Protein AF-A0A0K8QC02-F1 (afdb_monomer)

Mean predicted aligned error: 7.76 Å

Radius of gyration: 13.64 Å; Cα contacts (8 Å, |Δi|>4): 116; chains: 1; bounding box: 36×31×37 Å

Nearest PDB structures (foldseek):
  6gz8-assembly1_A  TM=7.679E-01  e=4.019E-01  Bacillus subtilis subsp. subtilis str. 168
  6gzb-assembly4_D  TM=7.669E-01  e=4.093E+00  Bacillus subtilis subsp. subtilis str. 168
  8g4i-assembly1_D  TM=4.742E-01  e=3.355E+00  Giardia duodenalis assemblage A
  7oyc-assembly1_H2  TM=4.063E-01  e=1.974E+00  Xenopus laevis
  3lus-assembly1_A  TM=4.210E-01  e=4.994E+00  Vibrio cholerae O1 biovar El Tor str. N16961

Solvent-accessible surface area (backbone atoms only — not comparable to full-atom values): 5450 Å² total; per-residue (Å²): 136,88,78,91,67,84,80,92,82,78,73,83,63,84,85,76,80,69,52,57,72,72,33,53,73,41,86,73,49,72,51,73,59,88,53,29,27,38,36,37,30,35,70,50,86,36,60,89,45,80,78,25,45,66,50,45,52,49,52,53,34,50,51,44,16,72,75,66,72,31,83,36,48,47,52,26,45,73,83,40,49,46,67,57,72,56,63,76,112

Secondary structure (DSSP, 8-state):
----S--TTS---TT---TTTT-EEEEEEEEEETTEEEEEEEEE---SSTTHHHHHHHHHHHHHHHHH--SEEEEEETTEEHHHHHH--

Sequence (89 aa):
MAQLLAPDGTASRAGLYNALSGSALRYVSGYLDGTTAVVNLSGSLRPGGVCDNPRIETQLAQTAVAATGASQAAIYIDGNALADVLSLR

Structure (mmCIF, N/CA/C/O backbone):
data_AF-A0A0K8QC02-F1
#
_entry.id   AF-A0A0K8QC02-F1
#
loop_
_atom_site.group_PDB
_atom_site.id
_atom_site.type_symbol
_atom_site.label_atom_id
_atom_site.label_alt_id
_atom_site.label_comp_id
_atom_site.label_asym_id
_atom_site.label_entity_id
_atom_site.label_seq_id
_atom_site.pdbx_PDB_ins_code
_atom_site.Cartn_x
_atom_site.Cartn_y
_atom_site.Cartn_z
_atom_site.occupancy
_atom_site.B_iso_or_equiv
_atom_site.auth_seq_id
_atom_site.auth_comp_id
_atom_site.auth_asym_id
_atom_site.auth_atom_id
_atom_site.pdbx_PDB_model_num
ATOM 1 N N . MET A 1 1 ? -21.710 4.045 -5.367 1.00 37.59 1 MET A N 1
ATOM 2 C CA . MET A 1 1 ? -20.813 3.117 -6.088 1.00 37.59 1 MET A CA 1
ATOM 3 C C . MET A 1 1 ? -19.460 3.804 -6.186 1.00 37.59 1 MET A C 1
ATOM 5 O O . MET A 1 1 ? -19.379 4.833 -6.840 1.00 37.59 1 MET A O 1
ATOM 9 N N . ALA A 1 2 ? -18.463 3.345 -5.426 1.00 42.81 2 ALA A N 1
ATOM 10 C CA . ALA A 1 2 ? -17.145 3.977 -5.366 1.00 42.81 2 ALA A CA 1
ATOM 11 C C . ALA A 1 2 ? -16.275 3.442 -6.511 1.00 42.81 2 ALA A C 1
ATOM 13 O O . ALA A 1 2 ? -15.930 2.263 -6.535 1.00 42.81 2 ALA A O 1
ATOM 14 N N . GLN A 1 3 ? -15.981 4.299 -7.485 1.00 41.47 3 GLN A N 1
ATOM 15 C CA . GLN A 1 3 ? -15.080 3.985 -8.585 1.00 41.47 3 GLN A CA 1
ATOM 16 C C . GLN A 1 3 ? -13.643 4.199 -8.100 1.00 41.47 3 GLN A C 1
ATOM 18 O O . GLN A 1 3 ? -13.247 5.320 -7.795 1.00 41.47 3 GLN A O 1
ATOM 23 N N . LEU A 1 4 ? -12.894 3.102 -7.974 1.00 50.56 4 LEU A N 1
ATOM 24 C CA . LEU A 1 4 ? -11.567 3.089 -7.355 1.00 50.56 4 LEU A CA 1
ATOM 25 C C . LEU A 1 4 ? -10.438 3.504 -8.324 1.00 50.56 4 LEU A C 1
ATOM 27 O O . LEU A 1 4 ? -9.326 3.749 -7.875 1.00 50.56 4 LEU A O 1
ATOM 31 N N . LEU A 1 5 ? -10.696 3.613 -9.635 1.00 52.06 5 LEU A N 1
ATOM 32 C CA . LEU A 1 5 ? -9.739 4.122 -10.628 1.00 52.06 5 LEU A CA 1
ATOM 33 C C . LEU A 1 5 ? -10.463 4.901 -11.745 1.00 52.06 5 LEU A C 1
ATOM 35 O O . LEU A 1 5 ? -11.523 4.483 -12.219 1.00 52.06 5 LEU A O 1
ATOM 39 N N . ALA A 1 6 ? -9.895 6.047 -12.136 1.00 47.91 6 ALA A N 1
ATOM 40 C CA . ALA A 1 6 ? -10.425 6.923 -13.183 1.00 47.91 6 ALA A CA 1
ATOM 41 C C . ALA A 1 6 ? -10.457 6.217 -14.556 1.00 47.91 6 ALA A C 1
ATOM 43 O O . ALA A 1 6 ? -9.553 5.433 -14.838 1.00 47.91 6 ALA A O 1
ATOM 44 N N . PRO A 1 7 ? -11.467 6.486 -15.407 1.00 48.31 7 PRO A N 1
ATOM 45 C CA . PRO A 1 7 ? -11.554 5.888 -16.731 1.00 48.31 7 PRO A CA 1
ATOM 46 C C . PRO A 1 7 ? -10.517 6.496 -17.683 1.00 48.31 7 PRO A C 1
ATOM 48 O O . PRO A 1 7 ? -10.301 7.711 -17.713 1.00 48.31 7 PRO A O 1
ATOM 51 N N . ASP A 1 8 ? -9.901 5.627 -18.479 1.00 61.41 8 ASP A N 1
ATOM 52 C CA . ASP A 1 8 ? -8.895 5.970 -19.477 1.00 61.41 8 ASP A CA 1
ATOM 53 C C . ASP A 1 8 ? -9.550 6.747 -20.627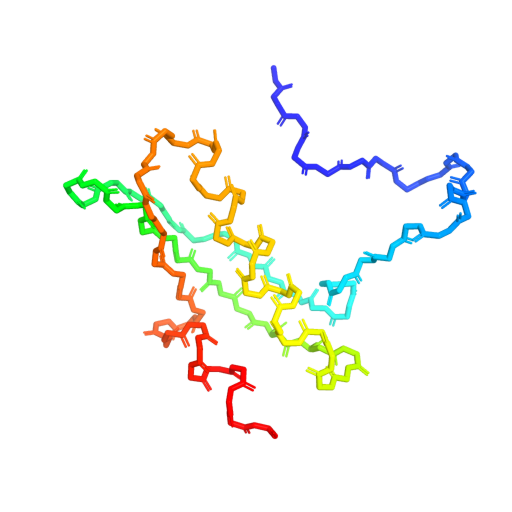 1.00 61.41 8 ASP A C 1
ATOM 55 O O . ASP A 1 8 ? -10.252 6.161 -21.452 1.00 61.41 8 ASP A O 1
ATOM 59 N N . GLY A 1 9 ? -9.352 8.067 -20.718 1.00 57.41 9 GLY A N 1
ATOM 60 C CA . GLY A 1 9 ? -9.760 8.744 -21.955 1.00 57.41 9 GLY A CA 1
ATOM 61 C C . GLY A 1 9 ? -9.868 10.259 -22.016 1.00 57.41 9 GLY A C 1
ATOM 62 O O . GLY A 1 9 ? -10.119 10.763 -23.106 1.00 57.41 9 GLY A O 1
ATOM 63 N N . THR A 1 10 ? -9.677 11.027 -20.942 1.00 44.56 10 THR A N 1
ATOM 64 C CA . THR A 1 10 ? -9.800 12.494 -21.050 1.00 44.56 10 THR A CA 1
ATOM 65 C C . THR A 1 10 ? -8.662 13.214 -20.349 1.00 44.56 10 THR A C 1
ATOM 67 O O . THR A 1 10 ? -8.656 13.331 -19.128 1.00 44.56 10 THR A O 1
ATOM 70 N N . ALA A 1 11 ? -7.744 13.730 -21.168 1.00 45.38 11 ALA A N 1
ATOM 71 C CA . ALA A 1 11 ? -6.596 14.557 -20.818 1.00 45.38 11 ALA A CA 1
ATOM 72 C C . ALA A 1 11 ? -5.563 13.873 -19.912 1.00 45.38 11 ALA A C 1
ATOM 74 O O . ALA A 1 11 ? -5.784 13.602 -18.734 1.00 45.38 11 ALA A O 1
ATOM 75 N N . SER A 1 12 ? -4.353 13.708 -20.438 1.00 54.12 12 SER A N 1
ATOM 76 C CA . SER A 1 12 ? -3.152 13.750 -19.618 1.00 54.12 12 SER A CA 1
ATOM 77 C C . SER A 1 12 ? -3.237 14.998 -18.735 1.00 54.12 12 SER A C 1
ATOM 79 O O . SER A 1 12 ? -2.978 16.117 -19.175 1.00 54.12 12 SER A O 1
ATOM 81 N N . ARG A 1 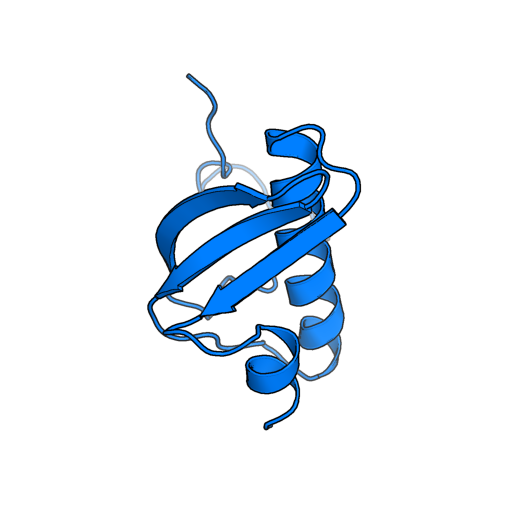13 ? -3.607 14.808 -17.466 1.00 53.62 13 ARG A N 1
ATOM 82 C CA . ARG A 1 13 ? -3.278 15.732 -16.383 1.00 53.62 13 ARG A CA 1
ATOM 83 C C . ARG A 1 13 ? -1.756 15.709 -16.311 1.00 53.62 13 ARG A C 1
ATOM 85 O O . ARG A 1 13 ? -1.197 14.865 -15.618 1.00 53.62 13 ARG A O 1
ATOM 92 N N . ALA A 1 14 ? -1.106 16.494 -17.170 1.00 53.38 14 ALA A N 1
ATOM 93 C CA . ALA A 1 14 ? 0.322 16.413 -17.446 1.00 53.38 14 ALA A CA 1
ATOM 94 C C . ALA A 1 14 ? 1.096 16.400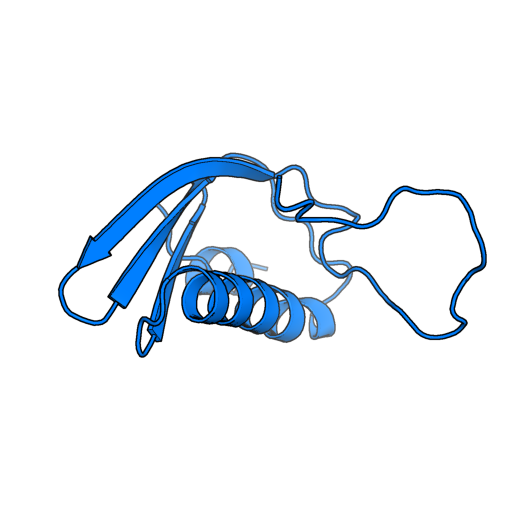 -16.117 1.00 53.38 14 ALA A C 1
ATOM 96 O O . ALA A 1 14 ? 1.087 17.387 -15.387 1.00 53.38 14 ALA A O 1
ATOM 97 N N . GLY A 1 15 ? 1.662 15.240 -15.763 1.00 66.31 15 GLY A N 1
ATOM 98 C CA . GLY A 1 15 ? 2.374 15.020 -14.500 1.00 66.31 15 GLY A CA 1
ATOM 99 C C . GLY A 1 15 ? 1.820 13.924 -13.579 1.00 66.31 15 GLY A C 1
ATOM 100 O O . GLY A 1 15 ? 2.525 13.541 -12.649 1.00 66.31 15 GLY A O 1
ATOM 101 N N . LEU A 1 16 ? 0.616 13.378 -13.805 1.00 72.94 16 LEU A N 1
ATOM 102 C CA . LEU A 1 16 ? 0.181 12.179 -13.075 1.00 72.94 16 LEU A CA 1
ATOM 103 C C . LEU A 1 16 ? 0.799 10.911 -13.670 1.00 72.94 16 LEU A C 1
ATOM 105 O O . LEU A 1 16 ? 0.733 10.676 -14.874 1.00 72.94 16 LEU A O 1
ATOM 109 N N . TYR A 1 17 ? 1.372 10.090 -12.796 1.00 83.50 17 TYR A N 1
ATOM 110 C CA . TYR A 1 17 ? 2.066 8.855 -13.134 1.00 83.50 17 TYR A CA 1
ATOM 111 C C . TYR A 1 17 ? 1.454 7.685 -12.357 1.00 83.50 17 TYR A C 1
ATOM 113 O O . TYR A 1 17 ? 1.268 7.777 -11.143 1.00 83.50 17 TYR A O 1
ATOM 121 N N . ASN A 1 18 ? 1.148 6.587 -13.054 1.00 88.38 18 ASN A N 1
ATOM 122 C CA . ASN A 1 18 ? 0.650 5.357 -12.446 1.00 88.38 18 ASN A CA 1
ATOM 123 C C . ASN A 1 18 ? 1.786 4.329 -12.320 1.00 88.38 18 ASN A C 1
ATOM 125 O O . ASN A 1 18 ? 2.115 3.639 -13.289 1.00 88.38 18 ASN A O 1
ATOM 129 N N . ALA A 1 19 ? 2.333 4.199 -11.110 1.00 91.50 19 ALA A N 1
ATOM 130 C CA . ALA A 1 19 ? 3.405 3.254 -10.787 1.00 91.50 19 ALA A CA 1
ATOM 131 C C . ALA A 1 19 ? 2.989 1.777 -10.923 1.00 91.50 19 ALA A C 1
ATOM 133 O O . ALA A 1 19 ? 3.836 0.900 -11.055 1.00 91.50 19 ALA A O 1
ATOM 134 N N . LEU A 1 20 ? 1.682 1.498 -10.934 1.00 91.69 20 LEU A N 1
ATOM 135 C CA . LEU A 1 20 ? 1.119 0.158 -11.090 1.00 91.69 20 LEU A CA 1
ATOM 136 C C . LEU A 1 20 ? 0.761 -0.180 -12.546 1.00 91.69 20 LEU A C 1
ATOM 138 O O . LEU A 1 20 ? 0.304 -1.288 -12.800 1.00 91.69 20 LEU A O 1
ATOM 142 N N . SER A 1 21 ? 0.971 0.725 -13.509 1.00 91.44 21 SER A N 1
ATOM 143 C CA . SER A 1 21 ? 0.527 0.548 -14.907 1.00 91.44 21 SER A CA 1
ATOM 144 C C . SER A 1 21 ? 1.107 -0.683 -15.617 1.00 91.44 21 SER A C 1
ATOM 146 O O . SER A 1 21 ? 0.443 -1.263 -16.470 1.00 91.44 21 SER A O 1
ATOM 148 N N . GLY A 1 22 ? 2.319 -1.115 -15.252 1.00 91.81 22 GLY A N 1
ATOM 149 C CA . GLY A 1 22 ? 2.925 -2.351 -15.759 1.00 91.81 22 GLY A CA 1
ATOM 150 C C . GLY A 1 22 ? 2.500 -3.620 -15.011 1.00 91.81 22 GLY A C 1
ATOM 151 O O . GLY A 1 22 ? 2.889 -4.720 -15.403 1.00 91.81 22 GLY A O 1
ATOM 152 N N . SER A 1 23 ? 1.747 -3.488 -13.918 1.00 94.69 23 SER A N 1
ATOM 153 C CA . SER A 1 23 ? 1.378 -4.590 -13.029 1.00 94.69 23 SER A CA 1
ATOM 154 C C . SER A 1 23 ? 0.011 -5.173 -13.384 1.00 94.69 23 SER A C 1
ATOM 156 O O . SER A 1 23 ? -0.882 -4.484 -13.864 1.00 94.69 23 SER A O 1
ATOM 158 N N . ALA A 1 24 ? -0.167 -6.458 -13.093 1.00 95.75 24 ALA A N 1
ATOM 159 C CA . ALA A 1 24 ? -1.427 -7.172 -13.249 1.00 95.75 24 ALA A CA 1
ATOM 160 C C . ALA A 1 24 ? -1.804 -7.774 -11.895 1.00 95.75 24 ALA A C 1
ATOM 162 O O . ALA A 1 24 ? -1.489 -8.930 -11.614 1.00 95.75 24 ALA A O 1
ATOM 163 N N . LEU A 1 25 ? -2.424 -6.953 -11.046 1.00 96.25 25 LEU A N 1
ATOM 164 C CA . LEU A 1 25 ? -2.845 -7.336 -9.701 1.00 96.25 25 LEU A CA 1
ATOM 165 C C . LEU A 1 25 ? -4.352 -7.562 -9.654 1.00 96.25 25 LEU A C 1
ATOM 167 O O . LEU A 1 25 ? -5.128 -6.835 -10.276 1.00 96.25 25 LEU A O 1
ATOM 171 N N . ARG A 1 26 ? -4.770 -8.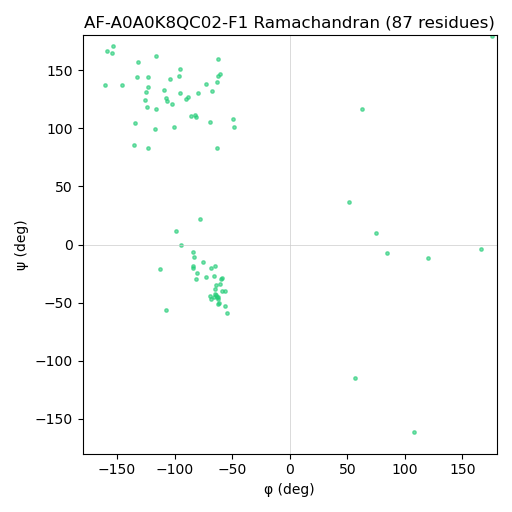557 -8.879 1.00 97.56 26 ARG A N 1
ATOM 172 C CA . ARG A 1 26 ? -6.173 -8.836 -8.579 1.00 97.56 26 ARG A CA 1
ATOM 173 C C . ARG A 1 26 ? -6.381 -8.830 -7.079 1.00 97.56 26 ARG A C 1
ATOM 175 O O . ARG A 1 26 ? -5.600 -9.425 -6.343 1.00 97.56 26 ARG A O 1
ATOM 182 N N . TYR A 1 27 ? -7.455 -8.186 -6.644 1.00 97.00 27 TYR A N 1
ATOM 183 C CA . TYR A 1 27 ? -7.897 -8.267 -5.261 1.00 97.00 27 TYR A CA 1
ATOM 184 C C . TYR A 1 27 ? -8.389 -9.681 -4.949 1.00 97.00 27 TYR A C 1
ATOM 186 O O . TYR A 1 27 ? -9.172 -10.243 -5.715 1.00 97.00 27 TYR A O 1
ATOM 194 N N . VAL A 1 28 ? -7.922 -10.242 -3.835 1.00 98.31 28 VAL A N 1
ATOM 195 C CA . VAL A 1 28 ? -8.333 -11.563 -3.345 1.00 98.31 28 VAL A CA 1
ATOM 196 C C . VAL A 1 28 ? -9.214 -11.398 -2.115 1.00 98.31 28 VAL A C 1
ATOM 198 O O . VAL A 1 28 ? -10.346 -11.877 -2.094 1.00 98.31 28 VAL A O 1
ATOM 201 N N . SER A 1 29 ? -8.712 -10.710 -1.092 1.00 98.31 29 SER A N 1
ATOM 202 C CA . SER A 1 29 ? -9.438 -10.494 0.158 1.00 98.31 29 SER A CA 1
ATOM 203 C C . SER A 1 29 ? -8.895 -9.294 0.925 1.00 98.31 29 SER A C 1
ATOM 205 O O . SER A 1 29 ? -7.809 -8.784 0.647 1.00 98.31 29 SER A O 1
ATOM 207 N N . GLY A 1 30 ? -9.664 -8.854 1.913 1.00 97.38 30 GLY A N 1
ATOM 208 C CA . GLY A 1 30 ? -9.317 -7.736 2.768 1.00 97.38 30 GLY A CA 1
ATOM 209 C C . GLY A 1 30 ? -10.126 -7.790 4.052 1.00 97.38 30 GLY A C 1
ATOM 210 O O . GLY A 1 30 ? -11.312 -8.120 4.024 1.00 97.38 30 GLY A O 1
ATOM 211 N N . TYR A 1 31 ? -9.472 -7.521 5.174 1.00 98.06 31 TYR A N 1
ATOM 212 C CA . TYR A 1 31 ? -10.085 -7.540 6.498 1.00 98.06 31 TYR A CA 1
ATOM 213 C C . TYR A 1 31 ? -9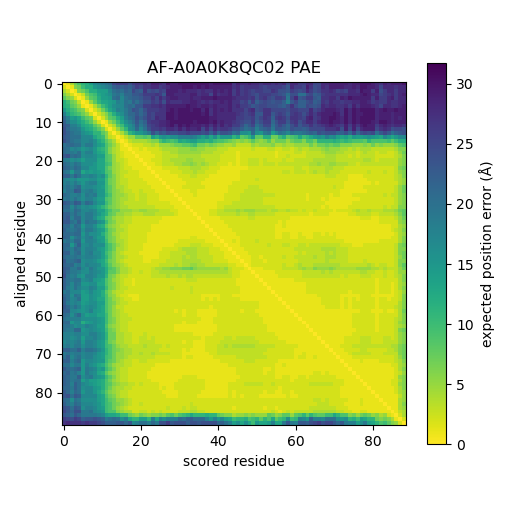.329 -6.619 7.457 1.00 98.06 31 TYR A C 1
ATOM 215 O O . TYR A 1 31 ? -8.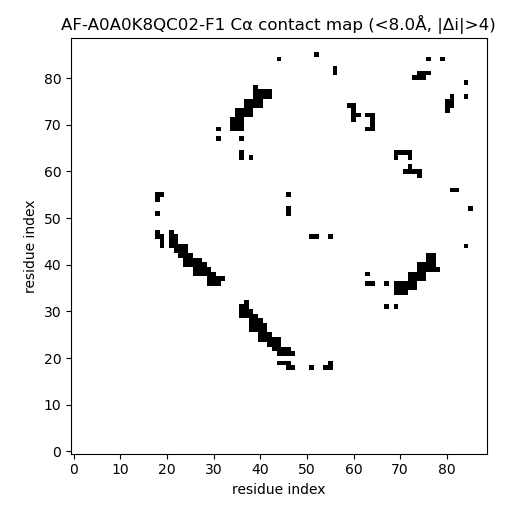211 -6.189 7.177 1.00 98.06 31 TYR A O 1
ATOM 223 N N . LEU A 1 32 ? -9.957 -6.305 8.588 1.00 98.44 32 LEU A N 1
ATOM 224 C CA . LEU A 1 32 ? -9.307 -5.595 9.684 1.00 98.44 32 LEU A CA 1
ATOM 225 C C . LEU A 1 32 ? -8.782 -6.600 10.708 1.00 98.44 32 LEU A C 1
ATOM 227 O O . LEU A 1 32 ? -9.527 -7.470 11.156 1.00 98.44 32 LEU A O 1
ATOM 231 N N . ASP A 1 33 ? -7.522 -6.436 11.089 1.00 98.12 33 ASP A N 1
ATOM 232 C CA . ASP A 1 33 ? -6.904 -7.090 12.238 1.00 98.12 33 ASP A CA 1
ATOM 233 C C . ASP A 1 33 ? -6.493 -6.012 13.249 1.00 98.12 33 ASP A C 1
ATOM 235 O O . ASP A 1 33 ? -5.518 -5.275 13.060 1.00 98.12 33 ASP A O 1
ATOM 239 N N . GLY A 1 34 ? -7.327 -5.828 14.275 1.00 97.44 34 GLY A N 1
ATOM 240 C CA . GLY A 1 34 ? -7.233 -4.684 15.180 1.00 97.44 34 GLY A CA 1
ATOM 241 C C . GLY A 1 34 ? -7.322 -3.358 14.417 1.00 97.44 34 GLY A C 1
ATOM 242 O O . GLY A 1 34 ? -8.348 -3.040 13.819 1.00 97.44 34 GLY A O 1
ATOM 243 N N . THR A 1 35 ? -6.239 -2.580 14.439 1.00 97.69 35 THR A N 1
ATOM 244 C CA . THR A 1 35 ? -6.115 -1.291 13.732 1.00 97.69 35 THR A CA 1
ATOM 245 C C . THR A 1 35 ? -5.369 -1.397 12.398 1.00 97.69 35 THR A C 1
ATOM 247 O O . THR A 1 35 ? -5.004 -0.371 11.819 1.00 97.69 35 THR A O 1
ATOM 250 N N . THR A 1 36 ? -5.137 -2.617 11.903 1.00 98.62 36 THR A N 1
ATOM 251 C CA . THR A 1 36 ? -4.417 -2.891 10.654 1.00 98.62 36 THR A CA 1
ATOM 252 C C . THR A 1 36 ? -5.377 -3.359 9.568 1.00 98.62 36 THR A C 1
ATOM 254 O O . THR A 1 36 ? -6.094 -4.341 9.746 1.00 98.62 36 THR A O 1
ATOM 257 N N . ALA A 1 37 ? -5.359 -2.699 8.412 1.00 98.69 37 ALA A N 1
ATOM 258 C CA . ALA A 1 37 ? -6.018 -3.192 7.208 1.00 98.69 37 ALA A CA 1
ATOM 259 C C . ALA A 1 37 ? -5.129 -4.229 6.518 1.00 98.69 37 ALA A C 1
ATOM 261 O O . ALA A 1 37 ? -4.092 -3.886 5.951 1.00 98.69 37 ALA A O 1
ATOM 262 N N . VAL A 1 38 ? -5.531 -5.495 6.552 1.00 98.69 38 VAL A N 1
ATOM 263 C CA . VAL A 1 38 ? -4.851 -6.563 5.821 1.00 98.69 38 VAL A CA 1
ATOM 264 C C . VAL A 1 38 ? -5.474 -6.680 4.437 1.00 98.69 38 VAL A C 1
ATOM 266 O O . VAL A 1 38 ? -6.685 -6.854 4.321 1.00 98.69 38 VAL A O 1
ATOM 269 N N . VAL A 1 39 ? -4.657 -6.596 3.387 1.00 98.69 39 VAL A N 1
ATOM 270 C CA . VAL A 1 39 ? -5.091 -6.720 1.989 1.00 98.69 39 VAL A CA 1
ATOM 271 C C . VAL A 1 39 ? -4.275 -7.800 1.298 1.00 98.69 39 VAL A C 1
ATOM 273 O O . VAL A 1 39 ? -3.050 -7.727 1.232 1.00 98.69 39 VAL A O 1
ATOM 276 N N . ASN A 1 40 ? -4.973 -8.778 0.731 1.00 98.62 40 ASN A N 1
ATOM 277 C CA . ASN A 1 40 ? -4.383 -9.853 -0.049 1.00 98.62 40 ASN A CA 1
ATOM 278 C C . ASN A 1 40 ? -4.679 -9.629 -1.528 1.00 98.62 40 ASN A C 1
ATOM 280 O O . ASN A 1 40 ? -5.836 -9.537 -1.953 1.00 98.62 40 ASN A O 1
ATOM 284 N N . LEU A 1 41 ? -3.613 -9.566 -2.311 1.00 98.44 41 LEU A N 1
ATOM 285 C CA . LEU A 1 41 ? -3.634 -9.460 -3.757 1.00 98.44 41 LEU A CA 1
ATOM 286 C C . LEU A 1 41 ? -3.002 -10.714 -4.370 1.00 98.44 41 LEU A C 1
ATOM 288 O O . LEU A 1 41 ? -2.274 -11.460 -3.715 1.00 98.44 41 LEU A O 1
ATOM 292 N N . SER A 1 42 ? -3.267 -10.926 -5.651 1.00 98.19 42 SER A N 1
ATOM 293 C CA . SER A 1 42 ? -2.600 -11.944 -6.464 1.00 98.19 42 SER A CA 1
ATOM 294 C C . SER A 1 42 ? -2.124 -11.364 -7.787 1.00 98.19 42 SER A C 1
ATOM 296 O O . SER A 1 42 ? -2.672 -10.361 -8.260 1.00 98.19 42 SER A O 1
ATOM 298 N N . GLY A 1 43 ? -1.132 -12.008 -8.399 1.00 96.38 43 GLY A N 1
ATOM 299 C CA . GLY A 1 43 ? -0.653 -11.675 -9.738 1.00 96.38 43 GLY A CA 1
ATOM 300 C C . GLY A 1 43 ? 0.716 -11.000 -9.761 1.00 96.38 43 GLY A C 1
ATOM 301 O O . GLY A 1 43 ? 1.506 -11.090 -8.828 1.00 96.38 43 GLY A O 1
ATOM 302 N N . SER A 1 44 ? 1.043 -10.339 -10.873 1.00 94.38 44 SER A N 1
ATOM 303 C CA . SER A 1 44 ? 2.413 -9.882 -11.123 1.00 94.38 44 SER A CA 1
ATOM 304 C C . SER A 1 44 ? 2.597 -8.393 -10.856 1.00 94.38 44 SER A C 1
ATOM 306 O O . SER A 1 44 ? 2.003 -7.561 -11.548 1.00 94.38 44 SER A O 1
ATOM 308 N N . LEU A 1 45 ? 3.504 -8.067 -9.937 1.00 93.88 45 LEU A N 1
ATOM 309 C CA . LEU A 1 45 ? 3.990 -6.709 -9.711 1.00 93.88 45 LEU A CA 1
ATOM 310 C C . LEU A 1 45 ? 5.200 -6.407 -10.606 1.00 93.88 45 LEU A C 1
ATOM 312 O O . LEU A 1 45 ? 6.187 -7.155 -10.615 1.00 93.88 45 LEU A O 1
ATOM 316 N N . ARG A 1 46 ? 5.121 -5.306 -11.357 1.00 93.56 46 ARG A N 1
ATOM 317 C CA . ARG A 1 46 ? 6.165 -4.832 -12.278 1.00 93.56 46 ARG A CA 1
ATOM 318 C C . ARG A 1 46 ? 6.360 -3.317 -12.116 1.00 93.56 46 ARG A C 1
ATOM 320 O O . ARG A 1 46 ? 5.727 -2.553 -12.846 1.00 93.56 46 ARG A O 1
ATOM 327 N N . PRO A 1 47 ? 7.201 -2.884 -11.159 1.00 92.88 47 PRO A N 1
ATOM 328 C CA . PRO A 1 47 ? 7.613 -1.486 -11.041 1.00 92.88 47 PRO A CA 1
ATOM 329 C C . PRO A 1 47 ? 8.349 -1.025 -12.310 1.00 92.88 47 PRO A C 1
ATOM 331 O O . PRO A 1 47 ? 9.063 -1.820 -12.926 1.00 92.88 47 PRO A O 1
ATOM 334 N N . GLY A 1 48 ? 8.200 0.244 -12.700 1.00 90.81 48 GLY A N 1
ATOM 335 C CA . GLY A 1 48 ? 8.917 0.833 -13.840 1.00 90.81 48 GLY A CA 1
ATOM 336 C C . GLY A 1 48 ? 10.390 1.150 -13.545 1.00 90.81 48 GLY A 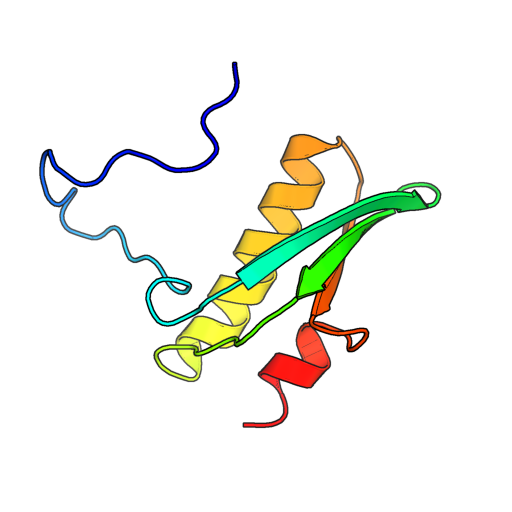C 1
ATOM 337 O O . GLY A 1 48 ? 11.178 1.342 -14.469 1.00 90.81 48 GLY A O 1
ATOM 338 N N . GLY A 1 49 ? 10.774 1.165 -12.268 1.00 90.56 49 GLY A N 1
ATOM 339 C CA . GLY A 1 49 ? 12.143 1.295 -11.776 1.00 90.56 49 GLY A CA 1
ATOM 340 C C . GLY A 1 49 ? 12.180 1.374 -10.248 1.00 90.56 49 GLY A C 1
ATOM 341 O O . GLY A 1 49 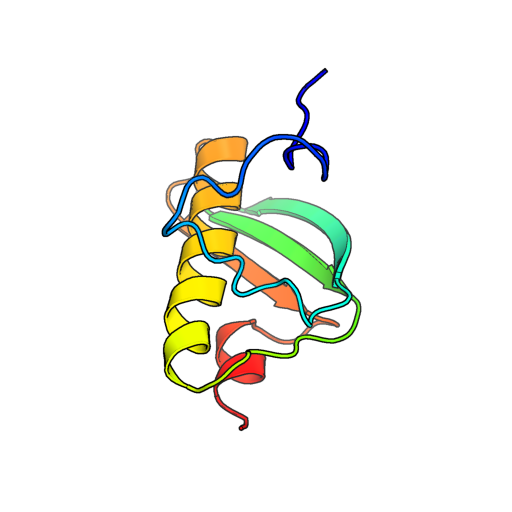? 11.139 1.381 -9.596 1.00 90.56 49 GLY A O 1
ATOM 342 N N . VAL A 1 50 ? 13.375 1.485 -9.660 1.00 91.12 50 VAL A N 1
ATOM 343 C CA . VAL A 1 50 ? 13.560 1.494 -8.190 1.00 91.12 50 VAL A CA 1
ATOM 344 C C . VAL A 1 50 ? 12.799 2.619 -7.480 1.00 91.12 50 VAL A C 1
ATOM 346 O O . VAL A 1 50 ? 12.360 2.456 -6.346 1.00 91.12 50 VAL A O 1
ATOM 349 N N . CYS A 1 51 ? 12.579 3.748 -8.161 1.00 91.12 51 CYS A N 1
ATOM 350 C CA . CYS A 1 51 ? 11.793 4.865 -7.637 1.00 91.12 51 CYS A CA 1
ATOM 351 C C . CYS A 1 51 ? 10.300 4.535 -7.490 1.00 91.12 51 CYS A C 1
ATOM 353 O O . CYS A 1 51 ? 9.596 5.224 -6.752 1.00 91.12 51 CYS A O 1
ATOM 355 N N . ASP A 1 52 ? 9.808 3.511 -8.188 1.00 92.94 52 ASP A N 1
ATOM 356 C CA . ASP A 1 52 ? 8.409 3.105 -8.114 1.00 92.94 52 ASP A CA 1
ATOM 357 C C . ASP A 1 52 ? 8.134 2.179 -6.938 1.00 92.94 52 ASP A C 1
ATOM 359 O O . ASP A 1 52 ? 6.998 2.144 -6.482 1.00 92.94 52 ASP A O 1
ATOM 363 N N . ASN A 1 53 ? 9.148 1.513 -6.379 1.00 94.00 53 ASN A N 1
ATOM 364 C CA . ASN A 1 53 ? 8.986 0.673 -5.193 1.00 94.00 53 ASN A CA 1
ATOM 365 C C . ASN A 1 53 ? 8.336 1.444 -4.024 1.00 94.00 53 ASN A C 1
ATOM 367 O O . ASN A 1 53 ? 7.225 1.079 -3.631 1.00 94.00 53 ASN A O 1
ATOM 371 N N . PRO A 1 54 ? 8.916 2.560 -3.526 1.00 93.44 54 PRO A N 1
ATOM 372 C CA . PRO A 1 54 ? 8.296 3.314 -2.435 1.00 93.44 54 PRO A CA 1
ATOM 373 C C . PRO A 1 54 ? 6.964 3.965 -2.841 1.00 93.44 54 PRO A C 1
ATOM 375 O O . PRO A 1 54 ? 6.094 4.172 -1.993 1.00 93.44 54 PRO A O 1
ATOM 378 N N . ARG A 1 55 ? 6.766 4.278 -4.132 1.00 92.94 55 ARG A N 1
ATOM 379 C CA . ARG A 1 55 ? 5.495 4.828 -4.636 1.00 92.94 55 ARG A CA 1
ATOM 380 C C . ARG A 1 55 ? 4.376 3.793 -4.580 1.00 92.94 55 ARG A C 1
ATOM 382 O O . ARG A 1 55 ? 3.289 4.119 -4.115 1.00 92.94 55 ARG A O 1
ATOM 389 N N . ILE A 1 56 ? 4.643 2.572 -5.036 1.00 95.44 56 ILE A N 1
ATOM 390 C CA . ILE A 1 56 ? 3.706 1.445 -5.024 1.00 95.44 56 ILE A CA 1
ATOM 391 C C . ILE A 1 56 ? 3.333 1.096 -3.588 1.00 95.44 56 ILE A C 1
ATOM 393 O O . ILE A 1 56 ? 2.147 1.024 -3.269 1.00 95.44 56 ILE A O 1
ATOM 397 N N . GLU A 1 57 ? 4.337 0.919 -2.727 1.00 95.69 57 GLU A N 1
ATOM 398 C CA . GLU A 1 57 ? 4.134 0.573 -1.322 1.00 95.69 57 GLU A CA 1
ATOM 399 C C . GLU A 1 57 ? 3.239 1.597 -0.624 1.00 95.69 57 GLU A C 1
ATOM 401 O O . GLU A 1 57 ? 2.182 1.253 -0.089 1.00 95.69 57 GLU A O 1
ATOM 406 N N . THR A 1 58 ? 3.606 2.876 -0.725 1.00 94.06 58 THR A N 1
ATOM 407 C CA . THR A 1 58 ? 2.854 3.957 -0.087 1.00 94.06 58 THR A CA 1
ATOM 408 C C . THR A 1 58 ? 1.450 4.080 -0.670 1.00 94.06 58 THR A C 1
ATOM 410 O O . THR A 1 58 ? 0.492 4.234 0.082 1.00 94.06 58 THR A O 1
ATOM 413 N N . GLN A 1 59 ? 1.290 4.005 -1.994 1.00 94.19 59 GLN A N 1
ATOM 414 C CA . GLN A 1 59 ? -0.018 4.156 -2.631 1.00 94.19 59 GLN A CA 1
ATOM 415 C C . GLN A 1 59 ? -0.987 3.044 -2.212 1.00 94.19 59 GLN A C 1
ATOM 417 O O . GLN A 1 59 ? -2.136 3.341 -1.879 1.00 94.19 59 GLN A O 1
ATOM 422 N N . LEU A 1 60 ? -0.542 1.784 -2.196 1.00 96.25 60 LEU A N 1
ATOM 423 C CA . LEU A 1 60 ? -1.378 0.660 -1.771 1.00 96.25 60 LEU A CA 1
ATOM 424 C C . LEU A 1 60 ? -1.731 0.763 -0.282 1.00 96.25 60 LEU A C 1
ATOM 426 O O . LEU A 1 60 ? -2.905 0.640 0.070 1.00 96.25 60 LEU A O 1
ATOM 430 N N . ALA A 1 61 ? -0.750 1.070 0.573 1.00 96.62 61 ALA A N 1
ATOM 431 C CA . ALA A 1 61 ? -0.977 1.226 2.007 1.00 96.62 61 ALA A CA 1
ATOM 432 C C . ALA A 1 61 ? -1.950 2.376 2.321 1.00 96.62 61 ALA A C 1
ATOM 434 O O . ALA A 1 61 ? -2.913 2.190 3.064 1.00 96.62 61 ALA A O 1
ATOM 435 N N . GLN A 1 62 ? -1.755 3.547 1.706 1.00 96.31 62 GLN A N 1
ATOM 436 C CA . GLN A 1 62 ? -2.627 4.712 1.890 1.00 96.31 62 GLN A CA 1
ATOM 437 C C . GLN A 1 62 ? -4.041 4.460 1.370 1.00 96.31 62 GLN A C 1
ATOM 439 O O . GLN A 1 62 ? -5.009 4.865 2.008 1.00 96.31 62 GLN A O 1
ATOM 444 N N . THR A 1 63 ? -4.182 3.752 0.248 1.00 95.69 63 THR A N 1
ATOM 445 C CA . THR A 1 63 ? -5.502 3.377 -0.277 1.00 95.69 63 THR A CA 1
ATOM 446 C C . THR A 1 63 ? -6.244 2.471 0.707 1.00 95.69 63 THR A C 1
ATOM 448 O O . THR A 1 63 ? -7.417 2.707 0.991 1.00 95.69 63 THR A O 1
ATOM 451 N N . ALA A 1 64 ? -5.564 1.470 1.274 1.00 97.56 64 ALA A N 1
ATOM 452 C CA . ALA A 1 64 ? -6.152 0.558 2.253 1.00 97.56 64 ALA A CA 1
ATOM 453 C C . ALA A 1 64 ? -6.544 1.272 3.560 1.00 97.56 64 ALA A C 1
ATOM 455 O O . ALA A 1 64 ? -7.644 1.064 4.074 1.00 97.56 64 ALA A O 1
ATOM 456 N N . VAL A 1 65 ? -5.684 2.162 4.061 1.00 98.25 65 VAL A N 1
ATOM 457 C CA . VAL A 1 65 ? -5.965 3.003 5.236 1.00 98.25 65 VAL A CA 1
ATOM 458 C C . VAL A 1 65 ? -7.166 3.913 4.982 1.00 98.25 65 VAL A C 1
ATOM 460 O O . VAL A 1 65 ? -8.117 3.900 5.760 1.00 98.25 65 VAL A O 1
ATOM 463 N N . ALA A 1 66 ? -7.182 4.645 3.867 1.00 97.50 66 ALA A N 1
ATOM 464 C CA . ALA A 1 66 ? -8.269 5.564 3.539 1.00 97.50 66 ALA A CA 1
ATOM 465 C C . ALA A 1 66 ? -9.612 4.843 3.333 1.00 97.50 66 ALA A C 1
ATOM 467 O O . ALA A 1 66 ? -10.658 5.377 3.694 1.00 97.50 66 ALA A O 1
ATOM 468 N N . ALA A 1 67 ? -9.591 3.629 2.774 1.00 94.75 67 ALA A N 1
ATOM 469 C CA . ALA A 1 67 ? -10.797 2.842 2.531 1.00 94.75 67 ALA A CA 1
ATOM 470 C C . ALA A 1 67 ? -11.411 2.251 3.809 1.00 94.75 67 ALA A C 1
ATOM 472 O O . ALA A 1 67 ? -12.614 1.998 3.844 1.00 94.75 67 ALA A O 1
ATOM 473 N N . THR A 1 68 ? -10.599 2.001 4.839 1.00 96.94 68 THR A N 1
ATOM 474 C CA . THR A 1 68 ? -11.026 1.265 6.041 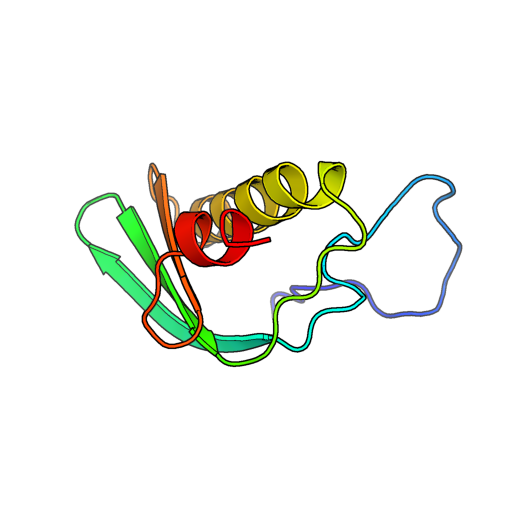1.00 96.94 68 THR A CA 1
ATOM 475 C C . THR A 1 68 ? -11.074 2.112 7.311 1.00 96.94 68 THR A C 1
ATOM 477 O O . THR A 1 68 ? -11.753 1.732 8.261 1.00 96.94 68 THR A O 1
ATOM 480 N N . GLY A 1 69 ? -10.358 3.238 7.357 1.00 96.75 69 GLY A N 1
ATOM 481 C CA . GLY A 1 69 ? -10.133 4.007 8.584 1.00 96.75 69 GLY A CA 1
ATOM 482 C C . GLY A 1 69 ? -9.114 3.371 9.541 1.00 96.75 69 GLY A C 1
ATOM 483 O O . GLY A 1 69 ? -8.988 3.823 10.678 1.00 96.75 69 GLY A O 1
ATOM 484 N N . ALA A 1 70 ? -8.396 2.329 9.106 1.00 98.25 70 ALA A N 1
ATOM 485 C CA . ALA A 1 70 ? -7.307 1.717 9.863 1.00 98.25 70 ALA A CA 1
ATOM 486 C C . ALA A 1 70 ? -6.156 2.706 10.119 1.00 98.25 70 ALA A C 1
ATOM 488 O O . ALA A 1 70 ? -5.984 3.684 9.397 1.00 98.25 70 ALA A O 1
ATOM 489 N N . SER A 1 71 ? -5.319 2.436 11.122 1.00 98.25 71 SER A N 1
ATOM 490 C CA . SER A 1 71 ? -4.120 3.248 11.384 1.00 98.25 71 SER A CA 1
ATOM 491 C C . SER A 1 71 ? -2.954 2.885 10.465 1.00 98.25 71 SER A C 1
ATOM 493 O O . SER A 1 71 ? -2.069 3.704 10.235 1.00 98.25 71 SER A O 1
ATOM 495 N N . GLN A 1 72 ? -2.943 1.654 9.953 1.00 98.00 72 GLN A N 1
ATOM 496 C CA . GLN A 1 72 ? -1.894 1.124 9.089 1.00 98.00 72 GLN A CA 1
ATOM 497 C C . GLN A 1 72 ? -2.442 0.024 8.176 1.00 98.00 72 GLN A C 1
ATOM 499 O O . GLN A 1 72 ? -3.569 -0.443 8.356 1.00 98.00 72 GLN A O 1
ATOM 504 N N . ALA A 1 73 ? -1.634 -0.410 7.211 1.00 98.44 73 ALA A N 1
ATOM 505 C CA . ALA A 1 73 ? -1.991 -1.476 6.287 1.00 98.44 73 ALA A CA 1
ATOM 506 C C . ALA A 1 73 ? -0.868 -2.508 6.156 1.00 98.44 73 ALA A C 1
ATOM 508 O O . ALA A 1 73 ? 0.309 -2.153 6.141 1.00 98.44 73 ALA A O 1
ATOM 509 N N . ALA A 1 74 ? -1.255 -3.772 6.008 1.00 98.44 74 ALA A N 1
ATOM 510 C CA . ALA A 1 74 ? -0.383 -4.875 5.637 1.00 98.44 74 ALA A CA 1
ATOM 511 C C . ALA A 1 74 ? -0.845 -5.415 4.279 1.00 98.44 74 ALA A C 1
ATOM 513 O O . ALA A 1 74 ? -1.979 -5.876 4.137 1.00 98.44 74 ALA A O 1
ATOM 514 N N . ILE A 1 75 ? 0.019 -5.317 3.268 1.00 98.56 75 ILE A N 1
ATOM 515 C CA . ILE A 1 75 ? -0.292 -5.722 1.895 1.00 98.56 75 ILE A CA 1
ATOM 516 C C . ILE A 1 75 ? 0.496 -6.985 1.551 1.00 98.56 75 ILE A C 1
ATOM 518 O O . ILE A 1 75 ? 1.713 -7.030 1.746 1.00 98.56 75 ILE A O 1
ATOM 522 N N . TYR A 1 76 ? -0.190 -7.968 0.976 1.00 98.50 76 TYR A N 1
ATOM 523 C CA . TYR A 1 76 ? 0.398 -9.222 0.515 1.00 98.50 76 TYR A CA 1
ATOM 524 C C . TYR A 1 76 ? 0.114 -9.451 -0.970 1.00 98.50 76 TYR A C 1
ATOM 526 O O . TYR A 1 76 ? -0.974 -9.130 -1.452 1.00 98.50 76 TYR A O 1
ATOM 534 N N . ILE A 1 77 ? 1.074 -10.036 -1.687 1.00 98.06 77 ILE A N 1
ATOM 535 C CA . ILE A 1 77 ? 0.919 -10.505 -3.071 1.00 98.06 77 ILE A CA 1
ATOM 536 C C . ILE A 1 77 ? 1.295 -11.983 -3.113 1.00 98.06 77 ILE A C 1
ATOM 538 O O . ILE A 1 77 ? 2.421 -12.350 -2.775 1.00 98.06 77 ILE A O 1
ATOM 542 N N . ASP A 1 78 ? 0.337 -12.829 -3.493 1.00 97.75 78 ASP A N 1
ATOM 543 C CA . ASP A 1 78 ? 0.499 -14.290 -3.532 1.00 97.75 78 ASP A CA 1
ATOM 544 C C . ASP A 1 78 ? 1.044 -14.858 -2.200 1.00 97.75 78 ASP A C 1
ATOM 546 O O . ASP A 1 78 ? 1.863 -15.773 -2.172 1.00 97.75 78 ASP A O 1
ATOM 550 N N . GLY A 1 79 ? 0.603 -14.273 -1.078 1.00 97.94 79 GLY A N 1
ATOM 551 C CA . GLY A 1 79 ? 0.990 -14.661 0.284 1.00 97.94 79 GLY A CA 1
ATOM 552 C C . GLY A 1 79 ? 2.296 -14.050 0.808 1.00 97.94 79 GLY A C 1
ATOM 553 O O . GLY A 1 79 ? 2.579 -14.186 1.994 1.00 97.94 79 GLY A O 1
ATOM 554 N N . ASN A 1 80 ? 3.066 -13.341 -0.021 1.00 97.88 80 ASN A N 1
ATOM 555 C CA . ASN A 1 80 ? 4.317 -12.694 0.389 1.00 97.88 80 ASN A CA 1
ATOM 556 C C . ASN A 1 80 ? 4.085 -11.222 0.736 1.00 97.88 80 ASN A C 1
ATOM 558 O O . ASN A 1 80 ? 3.275 -10.560 0.083 1.00 97.88 80 ASN A O 1
ATOM 562 N N . ALA A 1 81 ? 4.800 -10.691 1.732 1.00 97.38 81 ALA A N 1
ATOM 563 C CA . ALA A 1 81 ? 4.687 -9.281 2.093 1.00 97.38 81 ALA A CA 1
ATOM 564 C C . ALA A 1 81 ? 5.140 -8.385 0.930 1.00 97.38 81 ALA A C 1
ATOM 566 O O . ALA A 1 81 ? 6.135 -8.665 0.260 1.00 97.38 81 ALA A O 1
ATOM 567 N N . LEU A 1 82 ? 4.423 -7.282 0.695 1.00 96.94 82 LEU A N 1
ATOM 568 C CA . LEU A 1 82 ? 4.721 -6.365 -0.409 1.00 96.94 82 LEU A CA 1
ATOM 569 C C . LEU A 1 82 ? 6.165 -5.839 -0.369 1.00 96.94 82 LEU A C 1
ATOM 571 O O . LEU A 1 82 ? 6.806 -5.757 -1.416 1.00 96.94 82 LEU A O 1
ATOM 575 N N . ALA A 1 83 ? 6.679 -5.523 0.823 1.00 93.88 83 ALA A N 1
ATOM 576 C CA . ALA A 1 83 ? 8.052 -5.061 1.009 1.00 93.88 83 ALA A CA 1
ATOM 577 C C . ALA A 1 83 ? 9.080 -6.091 0.509 1.00 93.88 83 ALA A C 1
ATOM 579 O O . ALA A 1 83 ? 10.042 -5.720 -0.164 1.00 93.88 83 ALA A O 1
ATOM 580 N N . ASP A 1 84 ? 8.840 -7.383 0.743 1.00 94.56 84 ASP A N 1
ATOM 581 C CA . ASP A 1 84 ? 9.711 -8.460 0.265 1.00 94.56 84 ASP A CA 1
ATOM 582 C C . ASP A 1 84 ? 9.632 -8.582 -1.262 1.00 94.56 84 ASP A C 1
ATOM 584 O O . ASP A 1 84 ? 10.653 -8.634 -1.945 1.00 94.56 84 ASP A O 1
ATOM 588 N N . VAL A 1 85 ? 8.421 -8.531 -1.827 1.00 94.12 85 VAL A N 1
ATOM 589 C CA . VAL A 1 85 ? 8.199 -8.587 -3.285 1.00 94.12 85 VAL A CA 1
ATOM 590 C C . VAL A 1 85 ? 8.885 -7.424 -4.018 1.00 94.12 85 VAL A C 1
ATOM 592 O O . VAL A 1 85 ? 9.348 -7.591 -5.149 1.00 94.12 85 VAL A O 1
ATOM 595 N N . LEU A 1 86 ? 8.959 -6.250 -3.386 1.00 91.50 86 LEU A N 1
ATOM 596 C CA . LEU A 1 86 ? 9.630 -5.061 -3.917 1.00 91.50 86 LEU A CA 1
ATOM 597 C C . LEU A 1 86 ? 11.152 -5.073 -3.703 1.00 91.50 86 LEU A C 1
ATOM 599 O O . LEU A 1 86 ? 11.867 -4.494 -4.519 1.00 91.50 86 LEU A O 1
ATOM 603 N N . SER A 1 87 ? 11.642 -5.722 -2.643 1.00 81.56 87 SER A N 1
ATOM 604 C CA . SER A 1 87 ? 13.071 -5.773 -2.287 1.00 81.56 87 SER A CA 1
ATOM 605 C C . SER A 1 87 ? 13.857 -6.858 -3.030 1.00 81.56 87 SER A C 1
ATOM 607 O O . SER A 1 87 ? 15.079 -6.788 -3.106 1.00 81.56 87 SER A O 1
ATOM 609 N N . LEU A 1 88 ? 13.182 -7.863 -3.596 1.00 61.12 88 LEU A N 1
ATOM 610 C CA . LEU A 1 88 ? 13.800 -8.978 -4.331 1.00 61.12 88 LEU A CA 1
ATOM 611 C C . LEU A 1 88 ? 14.243 -8.624 -5.771 1.00 61.12 88 LEU A C 1
ATOM 613 O O . LEU A 1 88 ? 14.363 -9.518 -6.613 1.00 61.12 88 LEU A O 1
ATOM 617 N N . ARG A 1 89 ? 14.456 -7.342 -6.088 1.00 55.34 89 ARG A N 1
ATOM 618 C CA . ARG A 1 89 ? 14.811 -6.869 -7.435 1.00 55.34 89 ARG A CA 1
ATOM 619 C C . ARG A 1 89 ? 15.974 -5.895 -7.448 1.00 55.34 89 ARG A C 1
ATOM 621 O O . ARG A 1 89 ? 15.984 -4.985 -6.595 1.00 55.34 89 ARG A O 1
#

pLDDT: mean 86.78, std 17.93, range [37.59, 98.69]

Foldseek 3Di:
DDDPDDDPDDDDPPPDDDQQPVWDKDWDDWDDDDLEIETEIEGDGDGPDLVSLVVVVCVVFVSSCVVPVGPTYFYYYPRHTSNVVSVVD